Protein AF-I0H6I1-F1 (afdb_monomer)

Foldseek 3Di:
DDPDDPPPPDPDNPVVVVLVVQLVPVDDLDDDDLDDDDPPDPLVVLVVQCQDVVHDPVSLVVVLVSVLVCCVVCVVVVQVSVVHHDAEAEDDDQLPDDPDDGSVCVSPVVRVVHHYFYWDADPVDHSPDPDDDNPRTDTPPPPDDDDDDD

Secondary structure (DSSP, 8-state):
---SPPPTT-SS-HHHHHHHHHHTT-S-S----S----TTSHHHHHHHHTTSSS--HHHHHHHHHHHHHHHHHHHHHHHHHTTS----EEPPPPSS--SS--HHHHHHHHHH-SPEE--EE-TTS-TT--S--TTSEEPPTT--SS----

Solvent-accessible surface area (backbone atoms only — not comparable to full-atom values): 9683 Å² total; per-residue (Å²): 133,86,86,70,72,46,57,94,96,46,94,50,25,69,71,57,47,52,51,55,62,71,38,72,77,72,62,77,93,68,87,84,82,91,76,82,68,53,82,97,36,71,65,34,48,32,68,51,38,32,75,36,91,78,49,36,66,67,34,41,49,57,54,32,52,52,52,50,51,52,46,69,76,36,45,68,62,51,24,59,70,66,74,42,82,84,76,62,40,74,59,86,65,67,57,62,86,62,90,70,82,59,66,64,46,71,50,44,45,78,73,68,75,41,58,71,50,72,42,43,63,35,84,91,51,63,54,82,64,81,72,92,57,89,65,49,53,45,64,65,81,85,71,81,78,79,95,74,88,130

Structure (mmCIF, N/CA/C/O backbone):
data_AF-I0H6I1-F1
#
_entry.id   AF-I0H6I1-F1
#
loop_
_atom_site.group_PDB
_atom_site.id
_atom_site.type_symbol
_atom_site.label_atom_id
_atom_site.label_alt_id
_atom_site.label_comp_id
_atom_site.label_asym_id
_atom_site.label_entity_id
_atom_site.label_seq_id
_atom_site.pdbx_PDB_ins_code
_atom_site.Cartn_x
_atom_site.Cartn_y
_atom_site.Cartn_z
_atom_site.occupancy
_atom_site.B_iso_or_equiv
_atom_site.auth_seq_id
_atom_site.auth_comp_id
_atom_site.auth_asym_id
_atom_site.auth_atom_id
_atom_site.pdbx_PDB_model_num
ATOM 1 N N . MET A 1 1 ? -6.214 8.699 0.151 1.00 74.25 1 MET A N 1
ATOM 2 C CA . MET A 1 1 ? -7.008 9.805 0.723 1.00 74.25 1 MET A CA 1
ATOM 3 C C . MET A 1 1 ? -7.630 10.600 -0.406 1.00 74.25 1 MET A C 1
ATOM 5 O O . MET A 1 1 ? -6.902 11.131 -1.242 1.00 74.25 1 MET A O 1
ATOM 9 N N . CYS A 1 2 ? -8.959 10.618 -0.474 1.00 84.56 2 CYS A N 1
ATOM 10 C CA . CYS A 1 2 ? -9.655 11.509 -1.392 1.00 84.56 2 CYS A CA 1
ATOM 11 C C . C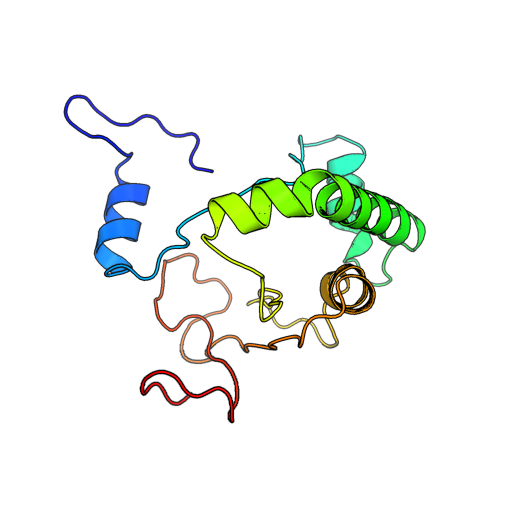YS A 1 2 ? -9.427 12.961 -0.951 1.00 84.56 2 CYS A C 1
ATOM 13 O O . CYS A 1 2 ? -9.439 13.241 0.243 1.00 84.56 2 CYS A O 1
ATOM 15 N N . ARG A 1 3 ? -9.184 13.862 -1.907 1.00 83.88 3 ARG A N 1
ATOM 16 C CA . ARG A 1 3 ? -9.062 15.311 -1.660 1.00 83.88 3 ARG A CA 1
ATOM 17 C C . ARG A 1 3 ? -10.163 16.119 -2.351 1.00 83.88 3 ARG A C 1
ATOM 19 O O . ARG A 1 3 ? -10.071 17.337 -2.421 1.00 83.88 3 ARG A O 1
ATOM 26 N N . SER A 1 4 ? -11.150 15.438 -2.925 1.00 88.38 4 SER A N 1
ATOM 27 C CA . SER A 1 4 ? -12.312 16.073 -3.542 1.00 88.38 4 SER A CA 1
ATOM 28 C C . SER A 1 4 ? -13.349 16.413 -2.480 1.00 88.38 4 SER A C 1
ATOM 30 O O . SER A 1 4 ? -13.407 15.776 -1.430 1.00 88.38 4 SER A O 1
ATOM 32 N N . THR A 1 5 ? -14.200 17.385 -2.779 1.00 89.69 5 THR A N 1
ATOM 33 C CA . THR A 1 5 ? -15.347 17.736 -1.945 1.00 89.69 5 THR A CA 1
ATOM 34 C C . THR A 1 5 ? -16.522 16.797 -2.218 1.00 89.69 5 THR A C 1
ATOM 36 O O . THR A 1 5 ? -16.709 16.311 -3.338 1.00 89.69 5 THR A O 1
ATOM 39 N N . ALA A 1 6 ? -17.307 16.509 -1.180 1.00 92.31 6 ALA A N 1
ATOM 40 C CA . ALA A 1 6 ? -18.632 15.929 -1.350 1.00 92.31 6 ALA A CA 1
ATOM 41 C C . ALA A 1 6 ? -19.625 17.055 -1.680 1.00 92.31 6 ALA A C 1
ATOM 43 O O . ALA A 1 6 ? -19.500 18.162 -1.155 1.00 92.31 6 ALA A O 1
ATOM 44 N N . GLY A 1 7 ? -20.579 16.793 -2.577 1.00 89.12 7 GLY A N 1
ATOM 45 C CA . GLY A 1 7 ? -21.678 17.726 -2.835 1.00 89.12 7 GLY A CA 1
ATOM 46 C C . GLY A 1 7 ? -22.636 17.803 -1.643 1.00 89.12 7 GLY A C 1
ATOM 47 O O . GLY A 1 7 ? -22.621 16.932 -0.772 1.00 89.12 7 GLY A O 1
ATOM 48 N N . ALA A 1 8 ? -23.491 18.827 -1.614 1.00 92.62 8 ALA A N 1
ATOM 49 C CA . ALA A 1 8 ? -24.516 18.963 -0.579 1.00 92.62 8 ALA A CA 1
ATOM 50 C C . ALA A 1 8 ? -25.379 17.688 -0.485 1.00 92.62 8 ALA A C 1
ATOM 52 O O . ALA A 1 8 ? -25.825 17.162 -1.503 1.00 92.62 8 ALA A O 1
ATOM 53 N N . GLY A 1 9 ? -25.583 17.181 0.735 1.00 93.94 9 GLY A N 1
ATOM 54 C CA . GLY A 1 9 ? -26.344 15.951 0.995 1.00 93.94 9 GLY A CA 1
ATOM 55 C C . GLY A 1 9 ? -25.560 14.638 0.855 1.00 93.94 9 GLY A C 1
ATOM 56 O O . GLY A 1 9 ? -26.120 13.580 1.128 1.00 93.94 9 GLY A O 1
ATOM 57 N N . TYR A 1 10 ? -24.275 14.672 0.486 1.00 92.88 10 TYR A N 1
ATOM 58 C CA . TYR A 1 10 ? -23.439 13.474 0.354 1.00 92.88 10 TYR A CA 1
ATOM 59 C C . TYR A 1 10 ? -22.311 13.444 1.388 1.00 92.88 10 TYR A C 1
ATOM 61 O O . TYR A 1 10 ? -21.698 14.461 1.700 1.00 92.88 10 TYR A O 1
ATOM 69 N N . THR A 1 11 ? -21.980 12.249 1.883 1.00 91.44 11 THR A N 1
ATOM 70 C CA . THR A 1 11 ? -20.873 12.037 2.837 1.00 91.44 11 THR A CA 1
ATOM 71 C C . THR A 1 11 ? -19.524 11.800 2.155 1.00 91.44 11 THR A C 1
ATOM 73 O O . THR A 1 11 ? -18.477 11.891 2.793 1.00 91.44 11 THR A O 1
ATOM 76 N N . VAL A 1 12 ? -19.530 11.492 0.854 1.00 92.56 12 VAL A N 1
ATOM 77 C CA . VAL A 1 12 ? -18.335 11.272 0.030 1.00 92.56 12 VAL A CA 1
ATOM 78 C C . VAL A 1 12 ? -18.520 11.863 -1.363 1.00 92.56 12 VAL A C 1
ATOM 80 O O . VAL A 1 12 ? -19.642 12.030 -1.835 1.00 92.56 12 VAL A O 1
ATOM 83 N N . CYS A 1 13 ? -17.416 12.162 -2.048 1.00 94.50 13 CYS A N 1
ATOM 84 C CA . CYS A 1 13 ? -17.470 12.577 -3.447 1.00 94.50 13 CYS A CA 1
ATOM 85 C C . CYS A 1 13 ? -17.955 11.436 -4.359 1.00 94.50 13 CYS A C 1
ATOM 87 O O . CYS A 1 13 ? -17.842 10.255 -4.016 1.00 94.50 13 CYS A O 1
ATOM 89 N N . PHE A 1 14 ? -18.426 11.790 -5.555 1.00 92.00 14 PHE A N 1
ATOM 90 C CA . PHE A 1 14 ? -18.983 10.839 -6.519 1.00 92.00 14 PHE A CA 1
ATOM 91 C C . PHE A 1 14 ? -18.053 9.645 -6.840 1.00 92.00 14 PHE A C 1
ATOM 93 O O . PHE A 1 14 ? -18.502 8.511 -6.664 1.00 92.00 14 PHE A O 1
ATOM 100 N N . PRO A 1 15 ? -16.753 9.822 -7.176 1.00 90.00 15 PRO A N 1
ATOM 101 C CA . PRO A 1 15 ? -15.851 8.685 -7.402 1.00 90.00 15 PRO A CA 1
ATOM 102 C C . PRO A 1 15 ? -15.696 7.762 -6.185 1.00 90.00 15 PRO A C 1
ATOM 104 O O . PRO A 1 15 ? -15.650 6.542 -6.321 1.00 90.00 15 PRO A O 1
ATOM 107 N N . CYS A 1 16 ? -15.642 8.323 -4.973 1.00 90.88 16 CYS A N 1
ATOM 108 C CA . CYS A 1 16 ? -15.580 7.519 -3.752 1.00 90.88 16 CYS A CA 1
ATOM 109 C C . CYS A 1 16 ? -16.887 6.763 -3.495 1.00 90.88 16 CYS A C 1
ATOM 111 O O . CYS A 1 16 ? -16.833 5.625 -3.035 1.00 90.88 16 CYS A O 1
ATOM 113 N N . GLY A 1 17 ? -18.037 7.366 -3.806 1.00 92.31 17 GLY A N 1
ATOM 114 C CA . GLY A 1 17 ? -19.337 6.697 -3.764 1.00 92.31 17 GLY A CA 1
ATOM 115 C C . GLY A 1 17 ? -19.400 5.513 -4.728 1.00 92.31 17 GLY A C 1
ATOM 116 O O . GLY A 1 17 ? -19.741 4.410 -4.308 1.00 92.31 17 GLY A O 1
ATOM 117 N N . GLN A 1 1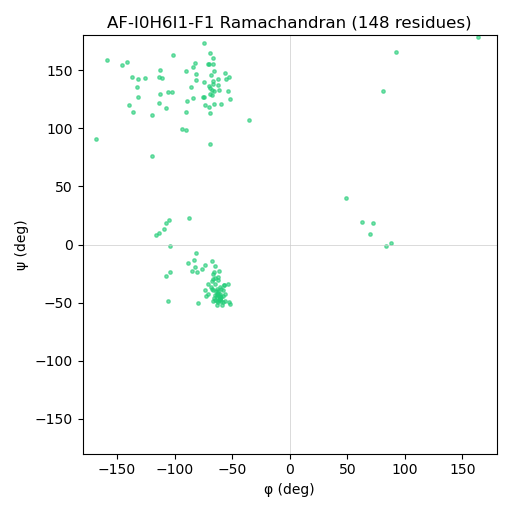8 ? -18.970 5.708 -5.979 1.00 91.50 18 GLN A N 1
ATOM 118 C CA . GLN A 1 18 ? -18.896 4.635 -6.976 1.00 91.50 18 GLN A CA 1
ATOM 119 C C . GLN A 1 18 ? -17.973 3.496 -6.530 1.00 91.50 18 GLN A C 1
ATOM 121 O O . GLN A 1 18 ? -18.361 2.334 -6.604 1.00 91.50 18 GLN A O 1
ATOM 126 N N . HIS A 1 19 ? -16.780 3.805 -6.008 1.00 90.81 19 HIS A N 1
ATOM 127 C CA . HIS A 1 19 ? -15.877 2.774 -5.488 1.00 90.81 19 HIS A CA 1
ATOM 128 C C . HIS A 1 19 ? -16.467 2.035 -4.282 1.00 90.81 19 HIS A C 1
ATOM 130 O O . HIS A 1 19 ? -16.329 0.821 -4.201 1.00 90.81 19 HIS A O 1
ATOM 136 N N . ARG A 1 20 ? -17.147 2.732 -3.360 1.00 91.19 20 ARG A N 1
ATOM 137 C CA . ARG A 1 20 ? -17.828 2.095 -2.217 1.00 91.19 20 ARG A CA 1
ATOM 138 C C . ARG A 1 20 ? -18.920 1.129 -2.668 1.00 91.19 20 ARG A C 1
ATOM 140 O O . ARG A 1 20 ? -18.988 0.025 -2.140 1.00 91.19 20 ARG A O 1
ATOM 147 N N . GLN A 1 21 ? -19.731 1.528 -3.646 1.00 91.19 21 GLN A N 1
ATOM 148 C CA . GLN A 1 21 ? -20.775 0.674 -4.216 1.00 91.19 21 GLN A CA 1
ATOM 149 C C . GLN A 1 21 ? -20.176 -0.537 -4.942 1.00 91.19 21 GLN A C 1
ATOM 151 O O . GLN A 1 21 ? -20.583 -1.667 -4.687 1.00 91.19 21 GLN A O 1
ATOM 156 N N . ALA A 1 22 ? -19.170 -0.317 -5.793 1.00 91.31 22 ALA A N 1
ATOM 157 C CA . ALA A 1 22 ? -18.524 -1.379 -6.563 1.00 91.31 22 ALA A CA 1
ATOM 158 C C . ALA A 1 22 ? -17.732 -2.365 -5.689 1.00 91.31 22 ALA A C 1
ATOM 160 O O . ALA A 1 22 ? -17.638 -3.541 -6.025 1.00 91.31 22 ALA A O 1
ATOM 161 N N . ALA A 1 23 ? -17.163 -1.905 -4.572 1.00 90.62 23 ALA A N 1
ATOM 162 C CA . ALA A 1 23 ? -16.376 -2.744 -3.673 1.00 90.62 23 ALA A CA 1
ATOM 163 C C . ALA A 1 23 ? -17.214 -3.717 -2.840 1.00 90.62 23 ALA A C 1
ATOM 165 O O . ALA A 1 23 ? -16.639 -4.645 -2.287 1.00 90.62 23 ALA A O 1
ATOM 166 N N . GLN A 1 24 ? -18.530 -3.507 -2.711 1.00 87.56 24 GLN A N 1
ATOM 167 C CA . GLN A 1 24 ? -19.429 -4.406 -1.972 1.00 87.56 24 GLN A CA 1
ATOM 168 C C . GLN A 1 24 ? -18.917 -4.775 -0.561 1.00 87.56 24 GLN A C 1
ATOM 170 O O . GLN A 1 24 ? -19.010 -5.918 -0.127 1.00 87.56 24 GLN A O 1
ATOM 175 N N . GLY A 1 25 ? -18.341 -3.804 0.157 1.00 86.62 25 GLY A N 1
ATOM 176 C CA . GLY A 1 25 ? -17.792 -4.015 1.505 1.00 86.62 25 GLY A CA 1
ATOM 177 C C . GLY A 1 25 ? -16.331 -4.482 1.561 1.00 86.62 25 GLY A C 1
ATOM 178 O O . GLY A 1 25 ? -15.799 -4.631 2.650 1.00 86.62 25 GLY A O 1
ATOM 179 N N . LEU A 1 26 ? -15.647 -4.647 0.424 1.00 88.31 26 LEU A N 1
ATOM 180 C CA . LEU A 1 26 ? -14.238 -5.073 0.350 1.00 88.31 26 LEU A CA 1
ATOM 181 C C . LEU A 1 26 ? -13.224 -3.912 0.427 1.00 88.31 26 LEU A C 1
ATOM 183 O O . LEU A 1 26 ? -12.104 -4.020 -0.075 1.00 88.31 26 LEU A O 1
ATOM 187 N N . LEU A 1 27 ? -13.607 -2.766 0.995 1.00 88.44 27 LEU A N 1
ATOM 188 C CA . LEU A 1 27 ? -12.664 -1.667 1.228 1.00 88.44 27 LEU A CA 1
ATOM 189 C C . LEU A 1 27 ? -11.909 -1.885 2.537 1.00 88.44 27 LEU A C 1
ATOM 191 O O . LEU A 1 27 ? -12.433 -2.485 3.463 1.00 88.44 27 LEU A O 1
ATOM 195 N N . ALA A 1 28 ? -10.694 -1.345 2.623 1.00 88.88 28 ALA A N 1
ATOM 196 C CA . ALA A 1 28 ? -9.957 -1.328 3.880 1.00 88.88 28 ALA A CA 1
ATOM 197 C C . ALA A 1 28 ? -10.724 -0.531 4.947 1.00 88.88 28 ALA A C 1
ATOM 199 O O . ALA A 1 28 ? -11.139 0.603 4.685 1.00 88.88 28 ALA A O 1
ATOM 200 N N . ASP A 1 29 ? -10.835 -1.097 6.149 1.00 85.94 29 ASP A N 1
ATOM 201 C CA . ASP A 1 29 ? -11.477 -0.454 7.303 1.00 85.94 29 ASP A CA 1
ATOM 202 C C . ASP A 1 29 ? -10.709 0.794 7.763 1.00 85.94 29 ASP A C 1
ATOM 204 O O . ASP A 1 29 ? -11.298 1.795 8.172 1.00 85.94 29 ASP A O 1
ATOM 208 N N . ALA A 1 30 ? -9.378 0.764 7.629 1.00 86.88 30 ALA A N 1
ATOM 209 C CA . ALA A 1 30 ? -8.484 1.857 7.986 1.00 86.88 30 ALA A CA 1
ATOM 210 C C . ALA A 1 30 ? -7.394 2.078 6.927 1.00 86.88 30 ALA A C 1
ATOM 212 O O . ALA A 1 30 ? -6.857 1.143 6.333 1.00 86.88 30 ALA A O 1
ATOM 213 N N . VAL A 1 31 ? -7.030 3.347 6.710 1.00 89.25 31 VAL A N 1
ATOM 214 C CA . VAL A 1 31 ? -5.925 3.749 5.826 1.00 89.25 31 VAL A CA 1
ATOM 215 C C . VAL A 1 31 ? -5.098 4.830 6.513 1.00 89.25 31 VAL A C 1
ATOM 217 O O . VAL A 1 31 ? -5.568 5.954 6.687 1.00 89.25 31 VAL A O 1
ATOM 220 N N . ALA A 1 32 ? -3.844 4.5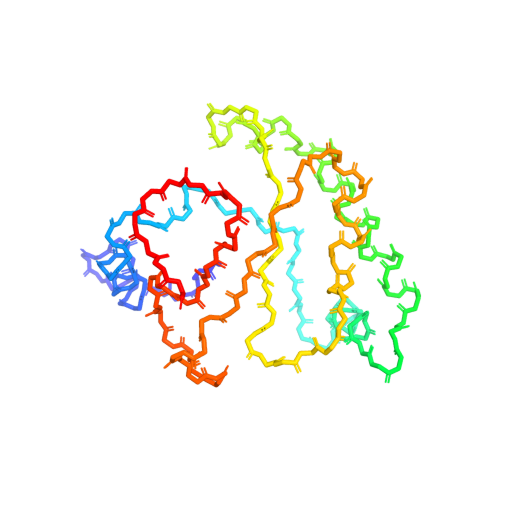15 6.840 1.00 90.50 32 ALA A N 1
ATOM 221 C CA . ALA A 1 32 ? -2.904 5.449 7.453 1.00 90.50 32 ALA A CA 1
ATOM 222 C C . ALA A 1 32 ? -1.821 5.882 6.442 1.00 90.50 32 ALA A C 1
ATOM 224 O O . ALA A 1 32 ? -1.070 5.039 5.943 1.00 90.50 32 ALA A O 1
ATOM 225 N N . PRO A 1 33 ? -1.721 7.177 6.091 1.00 91.25 33 PRO A N 1
ATOM 226 C CA . PRO A 1 33 ? -0.637 7.663 5.2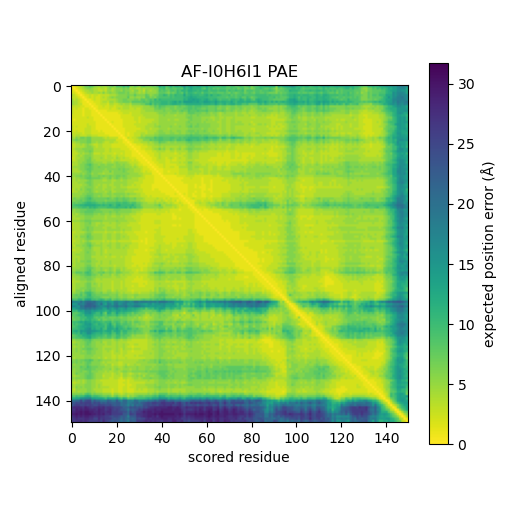46 1.00 91.25 33 PRO A CA 1
ATOM 227 C C . PRO A 1 33 ? 0.672 7.755 6.046 1.00 91.25 33 PRO A C 1
ATOM 229 O O . PRO A 1 33 ? 0.723 8.438 7.061 1.00 91.25 33 PRO A O 1
ATOM 232 N N . ILE A 1 34 ? 1.748 7.135 5.548 1.00 91.06 34 ILE A N 1
ATOM 233 C CA . ILE A 1 34 ? 3.095 7.265 6.142 1.00 91.06 34 ILE A CA 1
ATOM 234 C C . ILE A 1 34 ? 3.686 8.651 5.849 1.00 91.06 34 ILE A C 1
ATOM 236 O O . ILE A 1 34 ? 4.271 9.290 6.715 1.00 91.06 34 ILE A O 1
ATOM 240 N N . ALA A 1 35 ? 3.552 9.118 4.604 1.00 89.94 35 ALA A N 1
ATOM 241 C CA . ALA A 1 35 ? 4.051 10.416 4.166 1.00 89.94 35 ALA A CA 1
ATOM 242 C C . ALA A 1 35 ? 3.327 10.895 2.901 1.00 89.94 35 ALA A C 1
ATOM 244 O O . ALA A 1 35 ? 2.789 10.098 2.126 1.00 89.94 35 ALA A O 1
ATOM 245 N N . TYR A 1 36 ? 3.362 12.208 2.665 1.00 90.06 36 TYR A N 1
ATOM 246 C CA . TYR A 1 36 ? 2.886 12.825 1.430 1.00 90.06 36 TYR A CA 1
ATOM 247 C C . TYR A 1 36 ? 4.057 13.278 0.558 1.00 90.06 36 TYR A C 1
ATOM 249 O O . TYR A 1 36 ? 4.959 13.987 0.996 1.00 90.06 36 TYR A O 1
ATOM 257 N N . ALA A 1 37 ? 4.008 12.913 -0.721 1.00 91.44 37 ALA A N 1
ATOM 258 C CA . ALA A 1 37 ? 4.986 13.334 -1.712 1.00 91.44 37 ALA A CA 1
ATOM 259 C C . ALA A 1 37 ? 4.550 14.644 -2.375 1.00 91.44 37 ALA A C 1
ATOM 261 O O . ALA A 1 37 ? 3.748 14.647 -3.313 1.00 91.44 37 ALA A O 1
ATOM 262 N N . ILE A 1 38 ? 5.092 15.767 -1.910 1.00 93.19 38 ILE A N 1
ATOM 263 C CA . ILE A 1 38 ? 4.896 17.055 -2.581 1.00 93.19 38 ILE A CA 1
ATOM 264 C C . ILE A 1 38 ? 5.762 17.069 -3.845 1.00 93.19 38 ILE A C 1
ATOM 266 O O . ILE A 1 38 ? 6.963 16.796 -3.788 1.00 93.19 38 ILE A O 1
ATOM 270 N N . LYS A 1 39 ? 5.161 17.363 -5.004 1.00 91.88 39 LYS A N 1
ATOM 271 C CA . LYS A 1 39 ? 5.889 17.424 -6.282 1.00 91.88 39 LYS A CA 1
ATOM 272 C C . LYS A 1 39 ? 7.101 18.357 -6.171 1.00 91.88 39 LYS A C 1
ATOM 274 O O . LYS A 1 39 ? 7.022 19.392 -5.522 1.00 91.88 39 LYS A O 1
ATOM 279 N N . ARG A 1 40 ? 8.194 17.999 -6.858 1.00 92.81 40 ARG A N 1
ATOM 280 C CA . ARG A 1 40 ? 9.465 18.753 -6.889 1.00 92.81 40 ARG A CA 1
ATOM 281 C C . ARG A 1 40 ? 10.186 18.873 -5.533 1.00 92.81 40 ARG A C 1
ATOM 283 O O . ARG A 1 40 ? 11.050 19.724 -5.386 1.00 92.81 40 ARG A O 1
ATOM 290 N N . THR A 1 41 ? 9.880 18.009 -4.563 1.00 96.06 41 THR A N 1
ATOM 291 C CA . THR A 1 41 ? 10.639 17.909 -3.301 1.00 96.06 41 THR A CA 1
ATOM 292 C C . THR A 1 41 ? 11.594 16.720 -3.296 1.00 96.06 41 THR A C 1
ATOM 294 O O . THR A 1 41 ? 11.428 15.768 -4.066 1.00 96.06 41 THR A O 1
ATOM 297 N N . GLN A 1 42 ? 12.566 16.736 -2.378 1.00 94.00 42 GLN A N 1
ATOM 298 C CA . GLN A 1 42 ? 13.505 15.628 -2.193 1.00 94.00 42 GLN A CA 1
ATOM 299 C C . GLN A 1 42 ? 12.785 14.308 -1.883 1.00 94.00 42 GLN A C 1
ATOM 301 O O . GLN A 1 42 ? 13.159 13.273 -2.423 1.00 94.00 42 GLN A O 1
ATOM 306 N N . HIS A 1 43 ? 11.714 14.327 -1.082 1.00 94.56 43 HIS A N 1
ATOM 307 C CA . HIS A 1 43 ? 10.954 13.113 -0.779 1.00 94.56 43 HIS A CA 1
ATOM 308 C C . HIS A 1 43 ? 10.273 12.533 -2.031 1.00 94.56 43 HIS A C 1
ATOM 310 O O . HIS A 1 43 ? 10.356 11.329 -2.280 1.00 94.56 43 HIS A O 1
ATOM 316 N N . ALA A 1 44 ? 9.669 13.384 -2.871 1.00 94.81 44 ALA A N 1
ATOM 317 C CA . ALA A 1 44 ? 9.097 12.945 -4.145 1.00 94.81 44 ALA A CA 1
ATOM 318 C 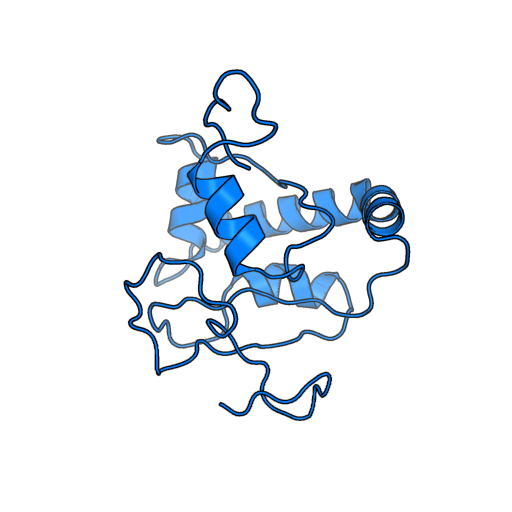C . ALA A 1 44 ? 10.164 12.397 -5.106 1.00 94.81 44 ALA A C 1
ATOM 320 O O . ALA A 1 44 ? 9.919 11.397 -5.781 1.00 94.81 44 ALA A O 1
ATOM 321 N N . HIS A 1 45 ? 11.352 13.008 -5.136 1.00 94.88 45 HIS A N 1
ATOM 322 C CA . HIS A 1 45 ? 12.488 12.488 -5.892 1.00 94.88 45 HIS A CA 1
ATOM 323 C C . HIS A 1 45 ? 12.929 11.112 -5.368 1.00 94.88 45 HIS A C 1
ATOM 325 O O . HIS A 1 45 ? 13.014 10.167 -6.150 1.00 94.88 45 HIS A O 1
ATOM 331 N N . SER A 1 46 ? 13.115 10.952 -4.053 1.00 95.06 46 SER A N 1
ATOM 332 C CA . SER A 1 46 ? 13.464 9.672 -3.420 1.00 95.06 46 SER A CA 1
ATOM 333 C C . SER A 1 46 ? 12.457 8.566 -3.751 1.00 95.06 46 SER A C 1
ATOM 335 O O . SER A 1 46 ? 12.863 7.462 -4.109 1.00 95.06 46 SER A O 1
ATOM 337 N N . LEU A 1 47 ? 11.151 8.866 -3.728 1.00 92.69 47 LEU A N 1
ATOM 338 C CA . LEU A 1 47 ? 10.088 7.929 -4.124 1.00 92.69 47 LEU A CA 1
ATO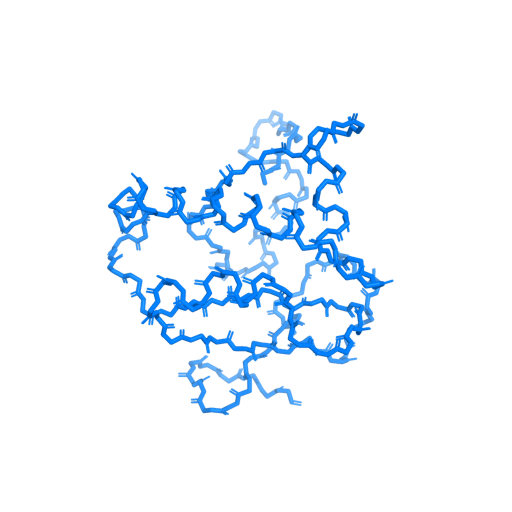M 339 C C . LEU A 1 47 ? 10.113 7.553 -5.618 1.00 92.69 47 LEU A C 1
ATOM 341 O O . LEU A 1 47 ? 9.598 6.497 -5.996 1.00 92.69 47 LEU A O 1
ATOM 345 N N . ALA A 1 48 ? 10.697 8.387 -6.477 1.00 90.94 48 ALA A N 1
ATOM 346 C CA . ALA A 1 48 ? 10.911 8.047 -7.879 1.00 90.94 48 ALA A CA 1
ATOM 347 C C . ALA A 1 48 ? 12.146 7.149 -8.0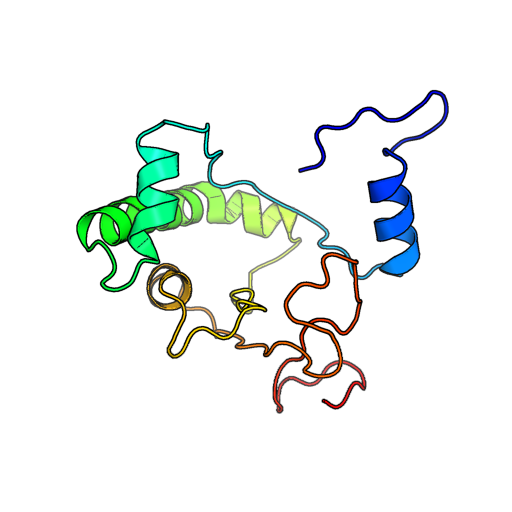46 1.00 90.94 48 ALA A C 1
ATOM 349 O O . ALA A 1 48 ? 12.053 6.083 -8.658 1.00 90.94 48 ALA A O 1
ATOM 350 N N . VAL A 1 49 ? 13.283 7.544 -7.465 1.00 93.12 49 VAL A N 1
ATOM 351 C CA . VAL A 1 49 ? 14.579 6.897 -7.731 1.00 93.12 49 VAL A CA 1
ATOM 352 C C . VAL A 1 49 ? 14.829 5.620 -6.924 1.00 93.12 49 VAL A C 1
ATOM 354 O O . VAL A 1 49 ? 15.644 4.800 -7.344 1.00 93.12 49 VAL A O 1
ATOM 357 N N . TYR A 1 50 ? 14.126 5.379 -5.806 1.00 90.19 50 TYR A N 1
ATOM 358 C CA . TYR A 1 50 ? 14.302 4.122 -5.049 1.00 90.19 50 TYR A CA 1
ATOM 359 C C . TYR A 1 50 ? 13.831 2.884 -5.823 1.00 90.19 50 TYR A C 1
ATOM 361 O O . TYR A 1 50 ? 14.296 1.778 -5.566 1.00 90.19 50 TYR A O 1
ATOM 369 N N . LYS A 1 51 ? 12.902 3.080 -6.766 1.00 85.56 51 LYS A N 1
ATOM 370 C CA . LYS A 1 51 ? 12.359 2.040 -7.644 1.00 85.56 51 LYS A CA 1
ATOM 371 C C . LYS A 1 51 ? 12.835 2.189 -9.093 1.00 85.56 51 LYS A C 1
ATOM 373 O O . LYS A 1 51 ? 12.215 1.618 -9.983 1.00 85.56 51 LYS A O 1
ATOM 378 N N . ALA A 1 52 ? 13.850 3.006 -9.365 1.00 87.25 52 ALA A N 1
ATOM 379 C CA . ALA A 1 52 ? 14.442 3.104 -10.699 1.00 87.25 52 ALA A CA 1
ATOM 380 C C . ALA A 1 52 ? 15.309 1.869 -11.011 1.00 87.25 52 ALA A C 1
ATOM 382 O O . ALA A 1 52 ? 15.527 1.028 -10.138 1.00 87.25 52 ALA A O 1
ATOM 383 N N . THR A 1 53 ? 15.798 1.770 -12.247 1.00 83.81 53 THR A N 1
ATOM 384 C CA . THR A 1 53 ? 16.753 0.736 -12.663 1.00 83.81 53 THR A CA 1
ATOM 385 C C . THR A 1 53 ? 18.035 1.425 -13.145 1.00 83.81 53 THR A C 1
ATOM 387 O O . THR A 1 53 ? 17.976 2.088 -14.180 1.00 83.81 53 THR A O 1
ATOM 390 N N . PRO A 1 54 ? 19.170 1.304 -12.425 1.00 83.88 54 PRO A N 1
ATOM 391 C CA . PRO A 1 54 ? 19.310 0.680 -11.105 1.00 83.88 54 PRO A CA 1
ATOM 392 C C . PRO A 1 54 ? 18.652 1.510 -9.977 1.00 83.88 54 PRO A C 1
ATOM 394 O O . PRO A 1 54 ? 18.502 2.728 -10.108 1.00 83.88 54 PRO A O 1
ATOM 397 N N . PRO A 1 55 ? 18.256 0.882 -8.853 1.00 84.75 55 PRO A N 1
ATOM 398 C CA . PRO A 1 55 ? 17.636 1.594 -7.738 1.00 84.75 55 PRO A CA 1
ATOM 399 C C . PRO A 1 55 ? 18.665 2.403 -6.938 1.00 84.75 55 PRO A C 1
ATOM 401 O O . PRO A 1 55 ? 19.757 1.923 -6.633 1.00 84.75 55 PRO A O 1
ATOM 404 N N . SER A 1 56 ? 18.295 3.616 -6.512 1.00 91.31 56 SER A N 1
ATOM 405 C CA . SER A 1 56 ? 19.139 4.417 -5.616 1.00 91.31 56 SER A CA 1
ATOM 406 C C . SER A 1 56 ? 19.196 3.799 -4.216 1.00 91.31 56 SER A C 1
ATOM 408 O O . SER A 1 56 ? 18.209 3.810 -3.474 1.00 91.31 56 SER A O 1
ATOM 410 N N . ALA A 1 57 ? 20.375 3.308 -3.821 1.00 90.00 57 ALA A N 1
ATOM 411 C CA . ALA A 1 57 ? 20.599 2.728 -2.497 1.00 90.00 57 ALA A CA 1
ATOM 412 C C . ALA A 1 57 ? 20.344 3.736 -1.363 1.00 90.00 57 ALA A C 1
ATOM 414 O O . ALA A 1 57 ? 19.798 3.370 -0.323 1.00 90.00 57 ALA A O 1
ATOM 415 N N . GLN A 1 58 ? 20.686 5.013 -1.573 1.00 92.94 58 GLN A N 1
ATOM 416 C CA . GLN A 1 58 ? 20.438 6.065 -0.588 1.00 92.94 58 GLN A CA 1
ATOM 417 C C . GLN A 1 58 ? 18.942 6.315 -0.399 1.00 92.94 58 GLN A C 1
ATOM 419 O O . GLN A 1 58 ? 18.465 6.306 0.734 1.00 92.94 58 GLN A O 1
ATOM 424 N N . ALA A 1 59 ? 18.189 6.466 -1.493 1.00 93.44 59 ALA A N 1
ATOM 425 C CA . ALA A 1 59 ? 16.743 6.648 -1.406 1.00 93.44 59 ALA A CA 1
ATOM 426 C C . ALA A 1 59 ? 16.060 5.429 -0.772 1.00 93.44 59 ALA A C 1
ATOM 428 O O . ALA A 1 59 ? 15.175 5.597 0.068 1.00 93.44 59 ALA A O 1
ATOM 429 N N . LYS A 1 60 ? 16.510 4.211 -1.111 1.00 89.94 60 LYS A N 1
ATOM 430 C CA . LYS A 1 60 ? 16.030 2.974 -0.482 1.00 89.94 60 LYS A CA 1
ATOM 431 C C . LYS A 1 60 ? 16.259 3.005 1.031 1.00 89.94 60 LYS A C 1
ATOM 433 O O . LYS A 1 60 ? 15.311 2.788 1.773 1.00 89.94 60 LYS A O 1
ATOM 438 N N . ARG A 1 61 ? 17.468 3.337 1.502 1.00 89.06 61 ARG A N 1
ATOM 439 C CA . ARG A 1 61 ? 17.767 3.446 2.944 1.00 89.06 61 ARG A CA 1
ATOM 440 C C . ARG A 1 61 ? 16.877 4.470 3.647 1.00 89.06 61 ARG A C 1
ATOM 442 O O . ARG A 1 61 ? 16.233 4.116 4.627 1.00 89.06 61 ARG A O 1
ATOM 449 N N . SER A 1 62 ? 16.790 5.696 3.130 1.00 91.56 62 SER A N 1
ATOM 450 C CA . SER A 1 62 ? 15.985 6.756 3.753 1.00 91.56 62 SER A CA 1
ATOM 451 C C . SER A 1 62 ? 14.503 6.388 3.851 1.00 91.56 62 SER A C 1
ATOM 453 O O . SER A 1 62 ? 13.880 6.611 4.887 1.00 91.56 62 SER A O 1
ATOM 455 N N . LEU A 1 63 ? 13.934 5.793 2.797 1.00 92.12 63 LEU A N 1
ATOM 456 C CA . LEU A 1 63 ? 12.537 5.357 2.806 1.00 92.12 63 LEU A CA 1
ATOM 457 C C . LEU A 1 63 ? 12.309 4.146 3.722 1.00 92.12 63 LEU A C 1
ATOM 459 O O . LEU A 1 63 ? 11.257 4.069 4.352 1.00 92.12 63 LEU A O 1
ATOM 463 N N . SER A 1 64 ? 13.281 3.234 3.839 1.00 88.81 64 SER A N 1
ATOM 464 C CA . SER A 1 64 ? 13.205 2.120 4.792 1.00 88.81 64 SER A CA 1
ATOM 465 C C . SER A 1 64 ? 13.169 2.639 6.218 1.00 88.81 64 SER A C 1
ATOM 467 O O . SER A 1 64 ? 12.301 2.234 6.981 1.00 88.81 64 SER A O 1
ATOM 469 N N . SER A 1 65 ? 14.077 3.555 6.573 1.00 89.56 65 SER A N 1
ATOM 470 C CA . SER A 1 65 ? 14.114 4.149 7.910 1.00 89.56 65 SER A CA 1
ATOM 471 C C . SER A 1 65 ? 12.793 4.835 8.245 1.00 89.56 65 SER A C 1
ATOM 473 O O . SER A 1 65 ? 12.247 4.598 9.316 1.00 89.56 65 SER A O 1
ATOM 475 N N . LEU A 1 66 ? 12.231 5.607 7.308 1.00 92.19 66 LEU A N 1
ATOM 476 C CA . LEU A 1 66 ? 10.928 6.248 7.491 1.00 92.19 66 LEU A CA 1
ATOM 477 C C . LEU A 1 66 ? 9.807 5.227 7.740 1.00 92.19 66 LEU A C 1
ATOM 479 O O . LEU A 1 66 ? 9.033 5.394 8.678 1.00 92.19 66 LEU A O 1
ATOM 483 N N . ALA A 1 67 ? 9.723 4.173 6.922 1.00 89.94 67 ALA A N 1
ATOM 484 C CA . ALA A 1 67 ? 8.697 3.143 7.074 1.00 89.94 67 ALA A CA 1
ATOM 485 C C . ALA A 1 67 ? 8.828 2.400 8.412 1.00 89.94 67 ALA A C 1
ATOM 487 O O . ALA A 1 67 ? 7.834 2.196 9.102 1.00 89.94 67 ALA A O 1
ATOM 488 N N . VAL A 1 68 ? 10.051 2.038 8.802 1.00 87.12 68 VAL A N 1
ATOM 489 C CA . VAL A 1 68 ? 10.330 1.327 10.057 1.00 87.12 68 VAL A CA 1
ATOM 490 C C . VAL A 1 68 ? 10.015 2.190 11.263 1.00 87.12 68 VAL A C 1
ATOM 492 O O . VAL A 1 68 ? 9.357 1.711 12.177 1.00 87.12 68 VAL A O 1
ATOM 495 N N . MET A 1 69 ? 10.439 3.455 11.262 1.00 91.19 69 MET A N 1
ATOM 496 C CA . MET A 1 69 ? 10.118 4.380 12.347 1.00 91.19 69 MET A CA 1
ATOM 497 C C . MET A 1 69 ? 8.608 4.565 12.466 1.00 91.19 69 MET A C 1
ATOM 499 O O . MET A 1 69 ? 8.074 4.442 13.560 1.00 91.19 69 MET A O 1
ATOM 503 N N . PHE A 1 70 ? 7.905 4.787 11.351 1.00 93.00 70 PHE A N 1
ATOM 504 C CA . PHE A 1 70 ? 6.448 4.907 11.369 1.00 93.00 70 PHE A CA 1
ATOM 505 C C . PHE A 1 70 ? 5.786 3.673 11.991 1.00 93.00 70 PHE A C 1
ATOM 507 O O . PHE A 1 70 ? 4.952 3.810 12.880 1.00 93.00 70 PHE A O 1
ATOM 514 N N . ILE A 1 71 ? 6.184 2.473 11.561 1.00 89.19 71 ILE A N 1
ATOM 515 C CA . ILE A 1 71 ? 5.635 1.220 12.090 1.00 89.19 71 ILE A CA 1
ATOM 516 C C . ILE A 1 71 ? 5.968 1.069 13.578 1.00 89.19 71 ILE A C 1
ATOM 518 O O . ILE A 1 71 ? 5.077 0.744 14.351 1.00 89.19 71 ILE A O 1
ATOM 522 N N . ALA A 1 72 ? 7.207 1.344 13.992 1.00 89.50 72 ALA A N 1
ATOM 523 C CA . ALA A 1 72 ? 7.635 1.218 15.383 1.00 89.50 72 ALA A CA 1
ATOM 524 C C . ALA A 1 72 ? 6.881 2.175 16.321 1.00 89.50 72 ALA A C 1
ATOM 526 O O . ALA A 1 72 ? 6.461 1.763 17.397 1.00 89.50 72 ALA A O 1
ATOM 527 N N . PHE A 1 73 ? 6.669 3.429 15.911 1.00 94.12 73 PHE A N 1
ATOM 528 C CA . PHE A 1 73 ? 5.977 4.428 16.733 1.00 94.12 73 PHE A CA 1
ATOM 529 C C . PHE A 1 73 ? 4.452 4.307 16.700 1.00 94.12 73 PHE A C 1
ATOM 531 O O . PHE A 1 73 ? 3.791 4.757 17.632 1.00 94.12 73 PHE A O 1
ATOM 538 N N . HIS A 1 74 ? 3.880 3.719 15.647 1.00 93.88 74 HIS A N 1
ATOM 539 C CA . HIS A 1 74 ? 2.429 3.617 15.487 1.00 93.88 74 HIS A CA 1
ATOM 540 C C . HIS A 1 74 ? 1.896 2.188 15.562 1.00 93.88 74 HIS A C 1
ATOM 542 O O . HIS A 1 74 ? 0.717 1.994 15.281 1.00 93.88 74 HIS A O 1
ATOM 548 N N . TRP A 1 75 ? 2.705 1.198 15.951 1.00 91.38 75 TRP A N 1
ATOM 549 C CA . TRP A 1 75 ? 2.277 -0.204 15.995 1.00 91.38 75 TRP A CA 1
ATOM 550 C C . TRP A 1 75 ? 0.972 -0.382 16.776 1.00 91.38 75 TRP A C 1
ATOM 552 O O . TRP A 1 75 ? 0.008 -0.915 16.237 1.00 91.38 75 TRP A O 1
ATOM 562 N N . GLU A 1 76 ? 0.907 0.151 17.996 1.00 92.81 76 GLU A N 1
ATOM 563 C CA . GLU A 1 76 ? -0.276 0.062 18.861 1.00 92.81 76 GLU A CA 1
ATOM 564 C C . GLU A 1 76 ? -1.477 0.848 18.318 1.00 92.81 76 GLU A C 1
ATOM 566 O O . GLU A 1 76 ? -2.613 0.381 18.373 1.00 92.81 76 GLU A O 1
ATOM 571 N N . CYS A 1 77 ? -1.244 2.028 17.737 1.00 93.75 77 CYS A N 1
ATOM 572 C CA . CYS A 1 77 ? -2.312 2.801 17.100 1.00 93.75 77 CYS A CA 1
ATOM 573 C C . CYS A 1 77 ? -2.915 2.036 15.915 1.00 93.75 77 CYS A C 1
ATOM 575 O O . CYS A 1 77 ? -4.129 2.040 15.713 1.00 93.75 77 CYS A O 1
ATOM 577 N N . LEU A 1 78 ? -2.056 1.392 15.123 1.00 91.81 78 LEU A N 1
ATOM 578 C CA . LEU A 1 78 ? -2.437 0.639 13.938 1.00 91.81 78 LEU A CA 1
ATOM 579 C C . LEU A 1 78 ? -3.172 -0.653 14.315 1.00 91.81 78 LEU A C 1
ATOM 581 O O . LEU A 1 78 ? -4.196 -0.946 13.701 1.00 91.81 78 LEU A O 1
ATOM 585 N N . THR A 1 79 ? -2.712 -1.393 15.328 1.00 92.19 79 THR A N 1
ATOM 586 C CA . THR A 1 79 ? -3.416 -2.593 15.814 1.00 92.19 79 THR A CA 1
ATOM 587 C C . THR A 1 79 ? -4.752 -2.240 16.463 1.00 92.19 79 THR A C 1
ATOM 589 O O . THR A 1 79 ? -5.749 -2.917 16.210 1.00 92.19 79 THR A O 1
ATOM 592 N N . GLY A 1 80 ? -4.816 -1.141 17.222 1.00 93.12 80 GLY A N 1
ATOM 593 C CA . GLY A 1 80 ? -6.065 -0.619 17.777 1.00 93.12 80 GLY A CA 1
ATOM 594 C C . GLY A 1 80 ? -7.074 -0.246 16.688 1.00 93.12 80 GLY A C 1
ATOM 595 O O . GLY A 1 80 ? -8.227 -0.669 16.745 1.00 93.12 80 GLY A O 1
ATOM 596 N N . ALA A 1 81 ? -6.635 0.472 15.649 1.00 91.25 81 ALA A N 1
ATOM 597 C CA . ALA A 1 81 ? -7.487 0.831 14.512 1.00 91.25 81 ALA A CA 1
ATOM 598 C C . ALA A 1 81 ? -7.927 -0.384 13.673 1.00 91.25 81 ALA A C 1
ATOM 600 O O . ALA A 1 81 ? -9.005 -0.356 13.084 1.00 91.25 81 ALA A O 1
ATOM 601 N N . ALA A 1 82 ? -7.111 -1.440 13.616 1.00 89.38 82 ALA A N 1
ATOM 602 C CA . ALA A 1 82 ? -7.431 -2.689 12.926 1.00 89.38 82 ALA A CA 1
ATOM 603 C C . ALA A 1 82 ? -8.317 -3.642 13.752 1.00 89.38 82 ALA A C 1
ATOM 605 O O . ALA A 1 82 ? -8.738 -4.677 13.239 1.00 89.38 82 ALA A O 1
ATOM 606 N N . GLY A 1 83 ? -8.583 -3.326 15.025 1.00 91.75 83 GLY A N 1
ATOM 607 C CA . GLY A 1 83 ? -9.349 -4.186 15.928 1.00 91.75 83 GLY A CA 1
ATOM 608 C C . GLY A 1 83 ? -8.602 -5.446 16.383 1.00 91.75 83 GLY A C 1
ATOM 609 O O . GLY A 1 83 ? -9.240 -6.398 16.829 1.00 91.75 83 GLY A O 1
ATOM 610 N N . GLY A 1 84 ? -7.268 -5.485 16.269 1.00 91.44 84 GLY A N 1
ATOM 611 C CA . GLY A 1 84 ? -6.472 -6.647 16.664 1.00 91.44 84 GLY A CA 1
ATOM 612 C C . GLY A 1 84 ? -5.044 -6.674 16.107 1.00 91.44 84 GLY A C 1
ATOM 613 O O . GLY A 1 84 ? -4.627 -5.774 15.373 1.00 91.44 84 GLY A O 1
ATOM 614 N N . PRO A 1 85 ? -4.260 -7.709 16.462 1.00 91.25 85 PRO A N 1
ATOM 615 C CA . PRO A 1 85 ? -2.899 -7.872 15.969 1.00 91.25 85 PRO A CA 1
ATOM 616 C C . PRO A 1 85 ? -2.873 -8.185 14.468 1.00 91.25 85 PRO A C 1
ATOM 618 O O . PRO A 1 85 ? -3.718 -8.912 13.940 1.00 91.25 85 PRO A O 1
ATOM 621 N N . PHE A 1 86 ? -1.847 -7.686 13.783 1.00 91.06 86 PHE A N 1
ATOM 622 C CA . PHE A 1 86 ? -1.605 -8.026 12.386 1.00 91.06 86 PHE A CA 1
ATOM 623 C C . PHE A 1 86 ? -1.154 -9.479 12.240 1.00 91.06 86 PHE A C 1
ATOM 625 O O . PHE A 1 86 ? -0.304 -9.953 12.988 1.00 91.06 86 PHE A O 1
ATOM 632 N N . THR A 1 87 ? -1.704 -10.177 11.247 1.00 91.19 87 THR A N 1
ATOM 633 C CA . THR A 1 87 ? -1.379 -11.588 10.976 1.00 91.19 87 THR A CA 1
ATOM 634 C C . THR A 1 87 ? -0.528 -11.772 9.726 1.00 91.19 87 THR A C 1
ATOM 636 O O . THR A 1 87 ? 0.203 -12.749 9.624 1.00 91.19 87 THR A O 1
ATOM 639 N N . HIS A 1 88 ? -0.628 -10.847 8.772 1.00 90.50 88 HIS A N 1
ATOM 640 C CA . HIS A 1 88 ? 0.031 -10.922 7.475 1.00 90.50 88 HIS A CA 1
ATOM 641 C C . HIS A 1 88 ? 0.430 -9.525 7.009 1.00 90.50 88 HIS A C 1
ATOM 643 O O . HIS A 1 88 ? -0.214 -8.531 7.353 1.00 90.50 88 HIS A O 1
ATOM 649 N N . LEU A 1 89 ? 1.459 -9.464 6.171 1.00 88.06 89 LEU A N 1
ATOM 650 C CA . LEU A 1 89 ? 1.823 -8.276 5.410 1.00 88.06 89 LEU A CA 1
ATOM 651 C C . LEU A 1 89 ? 1.550 -8.529 3.930 1.00 88.06 89 LEU A C 1
ATOM 653 O O . LEU A 1 89 ? 1.807 -9.617 3.430 1.00 88.06 89 LEU A O 1
ATOM 657 N N . VAL A 1 90 ? 1.094 -7.514 3.202 1.00 88.00 90 VAL A N 1
ATOM 658 C CA . VAL A 1 90 ? 0.961 -7.586 1.746 1.00 88.00 90 VAL A CA 1
ATOM 659 C C . VAL A 1 90 ? 1.545 -6.339 1.097 1.00 88.00 90 VAL A C 1
ATOM 661 O O . VAL A 1 90 ? 1.311 -5.217 1.548 1.00 88.00 90 VAL A O 1
ATOM 664 N N . THR A 1 91 ? 2.307 -6.525 0.021 1.00 85.62 91 THR A N 1
ATOM 665 C CA . THR A 1 91 ? 2.700 -5.440 -0.881 1.00 85.62 91 THR A CA 1
ATOM 666 C C . THR A 1 91 ? 1.839 -5.509 -2.136 1.00 85.62 91 THR A C 1
ATOM 668 O O . THR A 1 91 ? 1.662 -6.567 -2.734 1.00 85.62 91 THR A O 1
ATOM 671 N N . VAL A 1 92 ? 1.264 -4.374 -2.541 1.00 86.25 92 VAL A N 1
ATOM 672 C CA . VAL A 1 92 ? 0.453 -4.315 -3.764 1.00 86.25 92 VAL A CA 1
ATOM 673 C C . VAL A 1 92 ? 1.393 -4.374 -4.974 1.00 86.25 92 VAL A C 1
ATOM 675 O O . VAL A 1 92 ? 2.252 -3.492 -5.105 1.00 86.25 92 VAL A O 1
ATOM 678 N N . PRO A 1 93 ? 1.269 -5.380 -5.858 1.00 81.56 93 PRO A N 1
ATOM 679 C CA . PRO A 1 93 ? 2.166 -5.538 -6.991 1.00 81.56 93 PRO A CA 1
ATOM 680 C C . PRO A 1 93 ? 1.913 -4.449 -8.036 1.00 81.56 93 PRO A C 1
ATOM 682 O O . PRO A 1 93 ? 0.826 -3.878 -8.153 1.00 81.56 93 PRO A O 1
ATOM 685 N N . SER A 1 94 ? 2.940 -4.165 -8.836 1.00 81.31 94 SER A N 1
ATOM 686 C CA . SER A 1 94 ? 2.788 -3.293 -10.001 1.00 81.31 94 SER A CA 1
ATOM 687 C C . SER A 1 94 ? 1.917 -3.980 -11.051 1.00 81.31 94 SER A C 1
ATOM 689 O O . SER A 1 94 ? 2.177 -5.124 -11.408 1.00 81.31 94 SER A O 1
ATOM 691 N N . THR A 1 95 ? 0.941 -3.264 -11.609 1.00 84.81 95 THR A N 1
ATOM 692 C CA . THR A 1 95 ? 0.157 -3.739 -12.765 1.00 84.81 95 THR A CA 1
ATOM 693 C C . THR A 1 95 ? 0.940 -3.637 -14.071 1.00 84.81 95 THR A C 1
ATOM 695 O O . THR A 1 95 ? 0.641 -4.324 -15.037 1.00 84.81 95 THR A O 1
ATOM 698 N N . ARG A 1 96 ? 1.967 -2.780 -14.107 1.00 76.94 96 ARG A N 1
ATOM 699 C CA . ARG A 1 96 ? 2.916 -2.668 -15.217 1.00 76.94 96 ARG A CA 1
ATOM 700 C C . ARG A 1 96 ? 4.100 -3.556 -14.884 1.00 76.94 96 ARG A C 1
ATOM 702 O O . ARG A 1 96 ? 4.918 -3.162 -14.047 1.00 76.94 96 ARG A O 1
ATOM 709 N N . SER A 1 97 ? 4.115 -4.751 -15.459 1.00 60.31 97 SER A N 1
ATOM 710 C CA . SER A 1 97 ? 5.088 -5.826 -15.263 1.00 60.31 97 SER A CA 1
ATOM 711 C C . SER A 1 97 ? 6.497 -5.273 -15.042 1.00 60.31 97 SER A C 1
ATOM 713 O O . SER A 1 97 ? 7.123 -4.740 -15.957 1.00 60.31 97 SER A O 1
ATOM 715 N N . ARG A 1 98 ? 6.985 -5.355 -13.802 1.00 65.88 98 ARG A N 1
ATOM 716 C CA . ARG A 1 98 ? 8.387 -5.097 -13.469 1.00 65.88 98 ARG A CA 1
ATOM 717 C C . ARG A 1 98 ? 8.992 -6.416 -13.012 1.00 65.88 98 ARG A C 1
ATOM 719 O O . ARG A 1 98 ? 8.449 -6.995 -12.073 1.00 65.88 98 ARG A O 1
ATOM 726 N N . PRO A 1 99 ? 10.057 -6.905 -13.666 1.00 60.31 99 PRO A N 1
ATOM 727 C CA . PRO A 1 99 ? 10.697 -8.139 -13.244 1.00 60.31 99 PRO A CA 1
ATOM 728 C C . PRO A 1 99 ? 11.350 -7.954 -11.868 1.00 60.31 99 PRO A C 1
ATOM 730 O O . PRO A 1 99 ? 11.952 -6.915 -11.590 1.00 60.31 99 PRO A O 1
ATOM 733 N N . GLY A 1 100 ? 11.240 -8.984 -11.030 1.00 67.12 100 GLY A N 1
ATOM 734 C CA . GLY A 1 100 ? 11.866 -9.051 -9.711 1.00 67.12 100 GLY A CA 1
ATOM 735 C C . GLY A 1 100 ? 10.996 -8.553 -8.544 1.00 67.12 100 GLY A C 1
ATOM 736 O O . GLY A 1 100 ? 9.966 -7.907 -8.748 1.00 67.12 100 GLY A O 1
ATOM 737 N N . PRO A 1 101 ? 11.402 -8.869 -7.299 1.00 69.12 101 PRO A N 1
ATOM 738 C CA . PRO A 1 101 ? 10.686 -8.461 -6.095 1.00 69.12 101 PRO A CA 1
ATOM 739 C C . PRO A 1 101 ? 10.655 -6.935 -5.971 1.00 69.12 101 PRO A C 1
ATOM 741 O O . PRO A 1 101 ? 11.653 -6.245 -6.202 1.00 69.12 101 PRO A O 1
ATOM 744 N N . HIS A 1 102 ? 9.499 -6.389 -5.595 1.00 73.31 102 HIS A N 1
ATOM 745 C CA . HIS A 1 102 ? 9.357 -4.946 -5.439 1.00 73.31 102 HIS A CA 1
ATOM 746 C C . HIS A 1 102 ? 10.23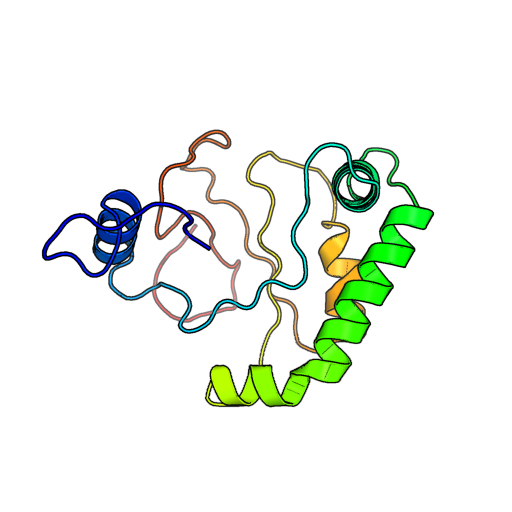9 -4.466 -4.271 1.00 73.31 102 HIS A C 1
ATOM 748 O O . HIS A 1 102 ? 10.132 -5.030 -3.182 1.00 73.31 102 HIS A O 1
ATOM 754 N N . PRO A 1 103 ? 11.051 -3.393 -4.412 1.00 77.44 103 PRO A N 1
ATOM 755 C CA . PRO A 1 103 ? 11.965 -2.962 -3.351 1.00 77.44 103 PRO A CA 1
ATOM 756 C C . PRO A 1 103 ? 11.291 -2.739 -1.993 1.00 77.44 103 PRO A C 1
ATOM 758 O O . PRO A 1 103 ? 11.897 -3.038 -0.973 1.00 77.44 103 PRO A O 1
ATOM 761 N N . LEU A 1 104 ? 10.036 -2.268 -1.983 1.00 78.12 104 LEU A N 1
ATOM 762 C CA . LEU A 1 104 ? 9.230 -2.094 -0.765 1.00 78.12 104 LEU A CA 1
ATOM 763 C C . LEU A 1 104 ? 9.064 -3.389 0.042 1.00 78.12 104 LEU A C 1
ATOM 765 O O . LEU A 1 104 ? 9.036 -3.330 1.266 1.00 78.12 104 LEU A O 1
ATOM 769 N N . GLU A 1 105 ? 8.970 -4.539 -0.624 1.00 77.88 105 GLU A N 1
ATOM 770 C CA . GLU A 1 105 ? 8.819 -5.828 0.049 1.00 77.88 105 GLU A CA 1
ATOM 771 C C . GLU A 1 105 ? 10.047 -6.128 0.910 1.00 77.88 105 GLU A C 1
ATOM 773 O O . GLU A 1 105 ? 9.907 -6.293 2.116 1.00 77.88 105 GLU A O 1
ATOM 778 N N . SER A 1 106 ? 11.255 -6.046 0.346 1.00 76.94 106 SER A N 1
ATOM 779 C CA . SER A 1 106 ? 12.500 -6.186 1.120 1.00 76.94 106 SER A CA 1
ATOM 780 C C . SER A 1 106 ? 12.665 -5.097 2.188 1.00 76.94 106 SER A C 1
ATOM 782 O O . SER A 1 106 ? 13.340 -5.279 3.195 1.00 76.94 106 SER A O 1
ATOM 784 N N . MET A 1 107 ? 12.088 -3.910 1.980 1.00 79.06 107 MET A N 1
ATOM 785 C CA . MET A 1 107 ? 12.200 -2.821 2.954 1.00 79.06 107 MET A CA 1
ATOM 786 C C . MET A 1 107 ? 11.337 -3.068 4.196 1.00 79.06 107 MET A C 1
ATOM 788 O O . MET A 1 107 ? 11.785 -2.759 5.301 1.00 79.06 107 MET A O 1
ATOM 792 N N . VAL A 1 108 ? 10.131 -3.616 4.020 1.00 78.69 108 VAL A N 1
ATOM 793 C CA . VAL A 1 108 ? 9.117 -3.724 5.080 1.00 78.69 108 VAL A CA 1
ATOM 794 C C . VAL A 1 108 ? 8.978 -5.154 5.604 1.00 78.69 108 VAL A C 1
ATOM 796 O O . VAL A 1 108 ? 9.031 -5.351 6.815 1.00 78.69 108 VAL A O 1
ATOM 799 N N . ALA A 1 109 ? 8.850 -6.156 4.731 1.00 73.94 109 ALA A N 1
ATOM 800 C CA . ALA A 1 109 ? 8.555 -7.536 5.132 1.00 73.94 109 ALA A CA 1
ATOM 801 C C . ALA A 1 109 ? 9.631 -8.124 6.048 1.00 73.94 109 ALA A C 1
ATOM 803 O O . ALA A 1 109 ? 9.314 -8.674 7.099 1.00 73.94 109 ALA A O 1
ATOM 804 N N . GLU A 1 110 ? 10.901 -7.905 5.704 1.00 69.25 110 GLU A N 1
ATOM 805 C CA . GLU A 1 110 ? 12.051 -8.378 6.486 1.00 69.25 110 GLU A CA 1
ATOM 806 C C . GLU A 1 110 ? 12.100 -7.795 7.907 1.00 69.25 110 GLU A C 1
ATOM 808 O O . GLU A 1 110 ? 12.726 -8.376 8.786 1.00 69.25 110 GLU A O 1
ATOM 813 N N . ARG A 1 111 ? 11.459 -6.645 8.147 1.00 74.38 111 ARG A N 1
ATOM 814 C CA . ARG A 1 111 ? 11.546 -5.916 9.423 1.00 74.38 111 ARG A CA 1
ATOM 815 C C . ARG A 1 111 ? 10.307 -6.059 10.295 1.00 74.38 111 ARG A C 1
ATOM 817 O O . ARG A 1 111 ? 10.402 -5.873 11.500 1.00 74.38 111 ARG A O 1
ATOM 824 N N . VAL A 1 112 ? 9.160 -6.365 9.692 1.00 81.31 112 VAL A N 1
ATOM 825 C CA . VAL A 1 112 ? 7.882 -6.531 10.401 1.00 81.31 112 VAL A CA 1
ATOM 826 C C . VAL A 1 112 ? 7.721 -7.954 10.950 1.00 81.31 112 VAL A C 1
ATOM 828 O O . VAL A 1 112 ? 6.974 -8.155 11.899 1.00 81.31 112 VAL A O 1
ATOM 831 N N . GLY A 1 113 ? 8.424 -8.946 10.387 1.00 82.81 113 GLY A N 1
ATOM 832 C CA . GLY A 1 113 ? 8.419 -10.323 10.903 1.00 82.81 113 GLY A CA 1
ATOM 833 C C . GLY A 1 113 ? 7.097 -11.077 10.711 1.00 82.81 113 GLY A C 1
ATOM 834 O O . GLY A 1 113 ? 6.932 -12.169 11.246 1.00 82.81 113 GLY A O 1
ATOM 835 N N . LEU A 1 114 ? 6.157 -10.516 9.944 1.00 87.19 114 LEU A N 1
ATOM 836 C CA . LEU A 1 114 ? 4.899 -11.167 9.589 1.00 87.19 114 LEU A CA 1
ATOM 837 C C . LEU A 1 114 ? 5.039 -11.974 8.292 1.00 87.19 114 LEU A C 1
ATOM 839 O O . LEU A 1 114 ? 5.766 -11.551 7.387 1.00 87.19 114 LEU A O 1
ATOM 843 N N . PRO A 1 115 ? 4.285 -13.078 8.142 1.00 87.69 115 PRO A N 1
ATOM 844 C CA . PRO A 1 115 ? 4.143 -13.764 6.865 1.00 87.69 115 PRO A CA 1
ATOM 845 C C . PRO A 1 115 ? 3.730 -12.795 5.747 1.00 87.69 115 PRO A C 1
ATOM 847 O O . PRO A 1 115 ? 2.728 -12.082 5.858 1.00 87.69 115 PRO A O 1
ATOM 850 N N . ALA A 1 116 ? 4.505 -12.767 4.661 1.00 85.38 116 ALA A N 1
ATOM 851 C CA . ALA A 1 116 ? 4.231 -11.920 3.505 1.00 85.38 116 ALA A CA 1
ATOM 852 C C . ALA A 1 116 ? 3.337 -12.645 2.487 1.00 85.38 116 ALA A C 1
ATOM 854 O O . ALA A 1 116 ? 3.691 -13.707 1.976 1.00 85.38 116 ALA A O 1
ATOM 855 N N . LEU A 1 117 ? 2.198 -12.043 2.152 1.00 86.88 117 LEU A N 1
ATOM 856 C CA . LEU A 1 117 ? 1.356 -12.433 1.027 1.00 86.88 117 LEU A CA 1
ATOM 857 C C . LEU A 1 117 ? 1.855 -11.747 -0.247 1.00 86.88 117 LEU A C 1
ATOM 859 O O . LEU A 1 117 ? 2.140 -10.547 -0.256 1.00 86.88 117 LEU A O 1
ATOM 863 N N . ARG A 1 118 ? 1.928 -12.518 -1.334 1.00 85.31 118 ARG A N 1
ATOM 864 C CA . ARG A 1 118 ? 2.427 -12.073 -2.642 1.00 85.31 118 ARG A CA 1
ATOM 865 C C . ARG A 1 118 ? 1.338 -12.217 -3.706 1.00 85.31 118 ARG A C 1
ATOM 867 O O . ARG A 1 118 ? 1.368 -13.182 -4.469 1.00 85.31 118 ARG A O 1
ATOM 874 N N . PRO A 1 119 ? 0.343 -11.316 -3.740 1.00 87.44 119 PRO A N 1
ATOM 875 C CA . PRO A 1 119 ? -0.664 -11.349 -4.782 1.00 87.44 119 PRO A CA 1
ATOM 876 C C . PRO A 1 119 ? -0.050 -11.022 -6.145 1.00 87.44 119 PRO A C 1
ATOM 878 O O . PRO A 1 119 ? 0.968 -10.333 -6.244 1.00 87.44 119 PRO A O 1
ATOM 881 N N . ILE A 1 120 ? -0.705 -11.494 -7.199 1.00 86.88 120 ILE A N 1
ATOM 882 C CA . ILE A 1 120 ? -0.370 -11.211 -8.594 1.00 86.88 120 ILE A CA 1
ATOM 883 C C . ILE A 1 120 ? -1.479 -10.373 -9.229 1.00 86.88 120 ILE A C 1
ATOM 885 O O . ILE A 1 120 ? -2.637 -10.449 -8.818 1.00 86.88 120 ILE A O 1
ATOM 889 N N . ALA A 1 121 ? -1.127 -9.542 -10.211 1.00 89.12 121 ALA A N 1
ATOM 890 C CA . ALA A 1 121 ? -2.120 -8.828 -11.008 1.00 89.12 121 ALA A CA 1
ATOM 891 C C . ALA A 1 121 ? -2.884 -9.822 -11.893 1.00 89.12 121 ALA A C 1
ATOM 893 O O . ALA A 1 121 ? -2.269 -10.683 -12.520 1.00 89.12 121 ALA A O 1
ATOM 894 N N . ASN A 1 122 ? -4.209 -9.692 -11.946 1.00 89.06 122 ASN A N 1
ATOM 895 C CA . ASN A 1 122 ? -5.049 -10.523 -12.797 1.00 89.06 122 ASN A CA 1
ATOM 896 C C . ASN A 1 122 ? -4.826 -10.144 -14.278 1.00 89.06 122 ASN A C 1
ATOM 898 O O . ASN A 1 122 ? -5.096 -8.995 -14.648 1.00 89.06 122 ASN A O 1
ATOM 902 N N . PRO A 1 123 ? -4.348 -11.075 -15.128 1.00 87.25 123 PRO A N 1
ATOM 903 C CA . PRO A 1 123 ? -4.026 -10.792 -16.526 1.00 87.25 123 PRO A CA 1
ATOM 904 C C . PRO A 1 123 ? -5.258 -10.482 -17.387 1.00 87.25 123 PRO A C 1
ATOM 906 O O . PRO A 1 123 ? -5.100 -9.940 -18.478 1.00 87.25 123 PRO A O 1
ATOM 909 N N . ALA A 1 124 ? -6.475 -10.771 -16.906 1.00 90.56 124 ALA A N 1
ATOM 910 C CA . ALA A 1 124 ? -7.718 -10.422 -17.595 1.00 90.56 124 ALA A CA 1
ATOM 911 C C . ALA A 1 124 ? -7.936 -8.903 -17.716 1.00 90.56 124 ALA A C 1
ATOM 913 O O . ALA A 1 124 ? -8.726 -8.457 -18.547 1.00 90.56 124 ALA A O 1
ATOM 914 N N . HIS A 1 125 ? -7.238 -8.099 -16.906 1.00 90.75 125 HIS A N 1
ATOM 915 C CA . HIS A 1 125 ? -7.380 -6.646 -16.906 1.00 90.75 125 HIS A CA 1
ATOM 916 C C . HIS A 1 125 ? -6.102 -5.958 -17.408 1.00 90.75 125 HIS A C 1
ATOM 918 O O . HIS A 1 125 ? -5.031 -6.189 -16.842 1.00 90.75 125 HIS A O 1
ATOM 924 N N . PRO A 1 126 ? -6.189 -5.023 -18.375 1.00 89.31 126 PRO A N 1
ATOM 925 C CA . PRO A 1 126 ? -5.022 -4.305 -18.885 1.00 89.31 126 PRO A CA 1
ATOM 926 C C . PRO A 1 126 ? -4.230 -3.567 -17.796 1.00 89.31 126 PRO A C 1
ATOM 928 O O . PRO A 1 126 ? -4.786 -3.051 -16.813 1.00 89.31 126 PRO A O 1
ATOM 931 N N . ALA A 1 127 ? -2.914 -3.464 -17.977 1.00 86.00 127 ALA A N 1
ATOM 932 C CA . ALA A 1 127 ? -1.999 -2.838 -17.019 1.00 86.00 127 ALA A CA 1
ATOM 933 C C . ALA A 1 127 ? -2.300 -1.344 -16.792 1.00 86.00 127 ALA A C 1
ATOM 935 O O . ALA A 1 127 ? -2.054 -0.795 -15.710 1.00 86.00 127 ALA A O 1
ATOM 936 N N . GLU A 1 128 ? -2.817 -0.687 -17.825 1.00 87.94 128 GLU A N 1
ATOM 937 C CA . GLU A 1 128 ? -3.216 0.712 -17.877 1.00 87.94 128 GLU A CA 1
ATOM 938 C C . GLU A 1 128 ? -4.613 0.985 -17.321 1.00 87.94 128 GLU A C 1
ATOM 940 O O . GLU A 1 128 ? -4.894 2.153 -17.042 1.00 87.94 128 GLU A O 1
ATOM 945 N N . ASP A 1 129 ? -5.442 -0.047 -17.106 1.00 89.19 129 ASP A N 1
ATOM 946 C CA . ASP A 1 129 ? -6.762 0.124 -16.494 1.00 89.19 129 ASP A CA 1
ATOM 947 C C . ASP A 1 129 ? -6.600 0.732 -15.090 1.00 89.19 129 ASP A C 1
ATOM 949 O O . ASP A 1 129 ? -5.897 0.202 -14.218 1.00 89.19 129 ASP A O 1
ATOM 953 N N . ARG A 1 130 ? -7.216 1.901 -14.899 1.00 83.50 130 ARG A N 1
ATOM 954 C CA . ARG A 1 130 ? -7.244 2.641 -13.629 1.00 83.50 130 ARG A CA 1
ATOM 955 C C . ARG A 1 130 ? -8.588 2.515 -12.918 1.00 83.50 130 ARG A C 1
ATOM 957 O O . ARG A 1 130 ? -8.747 3.104 -11.849 1.00 83.50 130 ARG A O 1
ATOM 964 N N . GLY A 1 131 ? -9.539 1.801 -13.515 1.00 87.12 131 GLY A N 1
ATOM 965 C CA . GLY A 1 131 ? -10.818 1.486 -12.911 1.00 87.12 131 GLY A CA 1
ATOM 966 C C . GLY A 1 131 ? -10.650 0.580 -11.697 1.00 87.12 131 GLY A C 1
ATOM 967 O O . GLY A 1 131 ? -9.728 -0.234 -11.609 1.00 87.12 131 GLY A O 1
ATOM 968 N N . PHE A 1 132 ? -11.560 0.732 -10.740 1.00 87.69 132 PHE A N 1
ATOM 969 C CA . PHE A 1 132 ? -11.666 -0.197 -9.627 1.00 87.69 132 PHE A CA 1
ATOM 970 C C . PHE A 1 132 ? -12.155 -1.561 -10.137 1.00 87.69 132 PHE A C 1
ATOM 972 O O . PHE A 1 132 ? -13.174 -1.636 -10.823 1.00 87.69 132 PHE A O 1
ATOM 979 N N . ARG A 1 133 ? -11.440 -2.633 -9.781 1.00 89.56 133 ARG A N 1
ATOM 980 C CA . ARG A 1 133 ? -11.808 -4.030 -10.054 1.00 89.56 133 ARG A CA 1
ATOM 981 C C . ARG A 1 133 ? -11.646 -4.827 -8.765 1.00 89.56 133 ARG A C 1
ATOM 983 O O . ARG A 1 133 ? -10.577 -4.772 -8.155 1.00 89.56 133 ARG A O 1
ATOM 990 N N . THR A 1 134 ? -12.682 -5.547 -8.353 1.00 89.06 134 THR A N 1
ATOM 991 C CA . THR A 1 134 ? -12.651 -6.389 -7.143 1.00 89.06 134 THR A CA 1
ATOM 992 C C . THR A 1 134 ? -11.654 -7.540 -7.273 1.00 89.06 134 THR A C 1
ATOM 994 O O . THR A 1 134 ? -11.047 -7.945 -6.290 1.00 89.06 134 THR A O 1
ATOM 997 N N . ASP A 1 135 ? -11.428 -8.004 -8.498 1.00 90.19 135 ASP A N 1
ATOM 998 C CA . ASP A 1 135 ? -10.545 -9.102 -8.884 1.00 90.19 135 ASP A CA 1
ATOM 999 C C . ASP A 1 135 ? -9.234 -8.608 -9.528 1.00 90.19 135 ASP A C 1
ATOM 1001 O O . ASP A 1 135 ? -8.571 -9.357 -10.247 1.00 90.19 135 ASP A O 1
ATOM 1005 N N . ARG A 1 136 ? -8.835 -7.343 -9.293 1.00 90.94 136 ARG A N 1
ATOM 1006 C CA . ARG A 1 136 ? -7.597 -6.766 -9.864 1.00 90.94 136 ARG A CA 1
ATOM 1007 C C . ARG A 1 136 ? -6.355 -7.573 -9.495 1.00 90.94 136 ARG A C 1
ATOM 1009 O O . ARG A 1 136 ? -5.406 -7.634 -10.277 1.00 90.94 136 ARG A O 1
ATOM 1016 N N . PHE A 1 137 ? -6.354 -8.132 -8.290 1.00 90.06 137 PHE A N 1
ATOM 1017 C CA . PHE A 1 137 ? -5.263 -8.915 -7.741 1.00 90.06 137 PHE A CA 1
ATOM 1018 C C . PHE A 1 137 ? -5.811 -10.209 -7.149 1.00 90.06 137 PHE A C 1
ATOM 1020 O O . PHE A 1 137 ? -6.856 -10.194 -6.504 1.00 90.06 137 PHE A O 1
ATOM 1027 N N . CYS A 1 138 ? -5.075 -11.301 -7.314 1.00 87.94 138 CYS A N 1
ATOM 1028 C CA . CYS A 1 138 ? -5.392 -12.583 -6.696 1.00 87.94 138 CYS A CA 1
ATOM 1029 C C . CYS A 1 138 ? -4.180 -13.094 -5.907 1.00 87.94 138 CYS A C 1
ATOM 1031 O O . CYS A 1 138 ? -3.031 -12.882 -6.302 1.00 87.94 138 CYS A O 1
ATOM 1033 N N . CYS A 1 139 ? -4.419 -13.738 -4.764 1.00 82.19 139 CYS A N 1
ATOM 1034 C CA . CYS A 1 139 ? -3.359 -14.431 -4.036 1.00 82.19 139 CYS A CA 1
ATOM 1035 C C . CYS A 1 139 ? -3.181 -15.836 -4.629 1.00 82.19 139 CYS A C 1
ATOM 1037 O O . CYS A 1 139 ? -4.163 -16.577 -4.689 1.00 82.19 139 CYS A O 1
ATOM 1039 N N . PRO A 1 140 ? -1.965 -16.235 -5.037 1.00 71.31 140 PRO A N 1
ATOM 1040 C CA . PRO A 1 140 ? -1.717 -17.613 -5.436 1.00 71.31 140 PRO A CA 1
ATOM 1041 C C . PRO A 1 140 ? -1.952 -18.560 -4.244 1.00 71.31 140 PRO A C 1
ATOM 1043 O O . PRO A 1 140 ? -1.673 -18.224 -3.090 1.00 71.31 140 PRO A O 1
ATOM 1046 N N . ALA A 1 141 ? -2.511 -19.740 -4.521 1.00 58.22 141 ALA A N 1
ATOM 1047 C CA . ALA A 1 141 ? -2.805 -20.764 -3.518 1.00 58.22 141 ALA A CA 1
ATOM 1048 C C . ALA A 1 141 ? -1.539 -21.136 -2.706 1.00 58.22 141 ALA A C 1
ATOM 1050 O O . ALA A 1 141 ? -0.452 -21.179 -3.285 1.00 58.22 141 ALA A O 1
ATOM 1051 N N . PRO A 1 142 ? -1.656 -21.398 -1.383 1.00 56.53 142 PRO A N 1
ATOM 1052 C CA . PRO A 1 142 ? -2.834 -21.949 -0.704 1.00 56.53 142 PRO A CA 1
ATOM 1053 C C . PRO A 1 142 ? -3.631 -20.961 0.168 1.00 56.53 142 PRO A C 1
ATOM 1055 O O . PRO A 1 142 ? -4.408 -21.407 1.012 1.00 56.53 142 PRO A O 1
ATOM 1058 N N . PHE A 1 143 ? -3.491 -19.641 -0.006 1.00 52.22 143 PHE A N 1
ATOM 1059 C CA . PHE A 1 143 ? -4.253 -18.669 0.792 1.00 52.22 143 PHE A CA 1
ATOM 1060 C C . PHE A 1 143 ? -5.752 -18.698 0.429 1.00 52.22 143 PHE A C 1
ATOM 1062 O O . PHE A 1 143 ? -6.220 -17.961 -0.436 1.00 52.22 143 PHE A O 1
ATOM 1069 N N . ARG A 1 144 ? -6.521 -19.594 1.061 1.00 46.69 144 ARG A N 1
ATOM 1070 C CA . ARG A 1 144 ? -7.978 -19.685 0.901 1.00 46.69 144 ARG A CA 1
ATOM 1071 C C . ARG A 1 144 ? -8.693 -18.805 1.927 1.00 46.69 144 ARG A C 1
ATOM 1073 O O . ARG A 1 144 ? -8.767 -19.159 3.100 1.00 46.69 144 ARG A O 1
ATOM 1080 N N . ARG A 1 145 ? -9.368 -17.762 1.441 1.00 40.38 145 ARG A N 1
ATOM 1081 C CA . ARG A 1 145 ? -10.764 -17.472 1.811 1.00 40.38 145 ARG A CA 1
ATOM 1082 C C . ARG A 1 145 ? -11.519 -17.023 0.563 1.00 40.38 145 ARG A C 1
ATOM 1084 O O . ARG A 1 145 ? -11.171 -16.004 -0.012 1.00 40.38 145 ARG A O 1
ATOM 1091 N N . GLY A 1 146 ? -12.564 -17.771 0.207 1.00 41.62 146 GLY A N 1
ATOM 1092 C CA . GLY A 1 146 ? -13.536 -17.393 -0.824 1.00 41.62 146 GLY A CA 1
ATOM 1093 C C . GLY A 1 146 ? -13.068 -17.663 -2.253 1.00 41.62 146 GLY A C 1
ATOM 1094 O O . GLY A 1 146 ? -11.937 -17.373 -2.616 1.00 41.62 146 GLY A O 1
ATOM 1095 N N . ALA A 1 147 ? -13.938 -18.284 -3.044 1.00 38.28 147 ALA A N 1
ATOM 1096 C CA . ALA A 1 147 ? -13.657 -18.752 -4.391 1.00 38.28 147 ALA A CA 1
ATOM 1097 C C . ALA A 1 147 ? -13.378 -17.595 -5.363 1.00 38.28 147 ALA A C 1
ATOM 1099 O O . ALA A 1 147 ? -14.225 -16.739 -5.591 1.00 38.28 147 ALA A O 1
ATOM 1100 N N . GLY A 1 148 ? -12.195 -17.623 -5.962 1.00 43.56 148 GLY A N 1
ATOM 1101 C CA .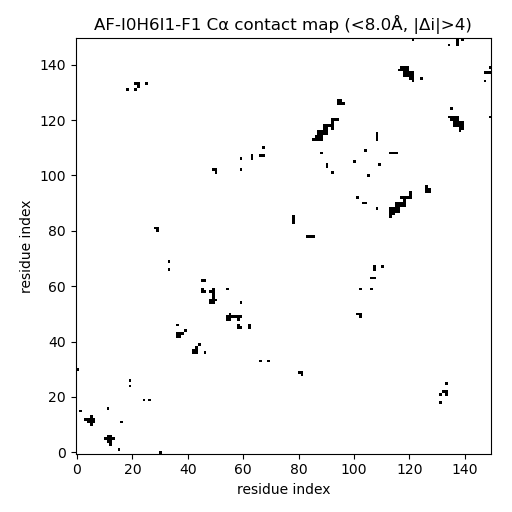 GLY A 1 148 ? -11.808 -16.789 -7.089 1.00 43.56 148 GLY A CA 1
ATOM 1102 C C . GLY A 1 148 ? -10.505 -17.341 -7.639 1.00 43.56 148 GLY A C 1
ATOM 1103 O O . GLY A 1 148 ? -9.436 -17.016 -7.129 1.00 43.56 148 GLY A O 1
ATOM 1104 N N . SER A 1 149 ? -10.596 -18.262 -8.597 1.00 44.44 149 SER A N 1
ATOM 1105 C CA . SER A 1 149 ? -9.431 -18.721 -9.351 1.00 44.44 149 SER A CA 1
ATOM 1106 C C . SER A 1 149 ? -8.951 -17.578 -10.244 1.00 44.44 149 SER A C 1
ATOM 1108 O O . SER A 1 149 ? -9.758 -17.003 -10.976 1.00 44.44 149 SER A O 1
ATOM 1110 N N . CYS A 1 150 ? -7.656 -17.267 -10.186 1.00 50.78 150 CYS A N 1
ATOM 1111 C CA . CYS A 1 150 ? -6.957 -16.894 -11.409 1.00 50.78 150 CYS A CA 1
ATOM 1112 C C . CYS A 1 150 ? -6.812 -18.173 -12.267 1.00 50.78 150 CYS A C 1
ATOM 1114 O O . CYS A 1 150 ? -6.804 -18.029 -13.499 1.00 50.78 150 CYS A O 1
#

pLDDT: mean 84.77, std 12.1, range [38.28, 96.06]

Mean predicted aligned error: 6.63 Å

Radius of gyration: 17.33 Å; Cα contacts (8 Å, |Δi|>4): 126; chains: 1; bounding box: 47×41×38 Å

Sequence (150 aa):
MCRSTAGAGYTVCFPCGQHRQAAQGLLADAVAPIAYAIKRTQHAHSLAVYKATPPSAQAKRSLSSLAVMFIAFHWECLTGAAGGPFTHLVTVPSTRSRPGPHPLESMVAERVGLPALRPIANPAHPAEDRGFRTDRFCCPAPFRRGAGSC

Nearest PDB structures (foldseek):
  3bjd-assembly1_A  TM=4.823E-01  e=4.858E+00  Pseudomonas aeruginosa PAO1

Organism: Actinoplanes missouriensis (strain ATCC 14538 / DSM 43046 / CBS 188.64 / JCM 3121 / NBRC 102363 / NCIMB 12654 / NRRL B-3342 / UNCC 431) (NCBI:txid512565)